Protein AF-A0A2R6BES5-F1 (afdb_monomer_lite)

Organism: NCBI:txid1978163

Structure (mmCIF, N/CA/C/O backbone):
data_AF-A0A2R6BES5-F1
#
_entry.id   AF-A0A2R6BES5-F1
#
loop_
_atom_site.group_PDB
_atom_site.id
_atom_site.type_symbol
_atom_site.label_atom_id
_atom_site.label_alt_id
_atom_site.label_comp_id
_atom_site.label_asym_id
_atom_site.label_entity_id
_atom_site.label_seq_id
_atom_site.pdbx_PDB_ins_code
_atom_site.Cartn_x
_atom_site.Cartn_y
_atom_site.Cartn_z
_atom_site.occupancy
_atom_site.B_iso_or_equiv
_atom_site.auth_seq_id
_atom_site.auth_comp_id
_atom_site.auth_asym_id
_atom_site.auth_atom_id
_atom_site.pdbx_PDB_model_num
ATOM 1 N N . MET A 1 1 ? 37.852 -6.300 -26.670 1.00 66.00 1 MET A N 1
ATOM 2 C CA . MET A 1 1 ? 37.833 -5.173 -27.628 1.00 66.00 1 MET A CA 1
ATOM 3 C C . MET A 1 1 ? 37.052 -5.630 -28.853 1.00 66.00 1 MET A C 1
ATOM 5 O O . MET A 1 1 ? 37.289 -6.756 -29.280 1.00 66.00 1 MET A O 1
ATOM 9 N N . VAL A 1 2 ? 36.079 -4.852 -29.339 1.00 78.06 2 VAL A N 1
ATOM 10 C CA . VAL A 1 2 ? 35.241 -5.238 -30.494 1.00 78.06 2 VAL A CA 1
ATOM 11 C C . VAL A 1 2 ? 36.087 -5.220 -31.773 1.00 78.06 2 VAL A C 1
ATOM 13 O O . VAL A 1 2 ? 36.875 -4.300 -31.974 1.00 78.06 2 VAL A O 1
ATOM 16 N N . ARG A 1 3 ? 35.953 -6.254 -32.611 1.00 86.44 3 ARG A N 1
ATOM 17 C CA . ARG A 1 3 ? 36.634 -6.396 -33.909 1.00 86.44 3 ARG A CA 1
ATOM 18 C C . ARG A 1 3 ? 35.770 -5.780 -35.013 1.00 86.44 3 ARG A C 1
ATOM 20 O O . ARG A 1 3 ? 35.049 -6.497 -35.701 1.00 86.44 3 ARG A O 1
ATOM 27 N N . PHE A 1 4 ? 35.780 -4.451 -35.101 1.00 83.12 4 PHE A N 1
ATOM 28 C CA . PHE A 1 4 ? 34.962 -3.669 -36.041 1.00 83.12 4 PHE A CA 1
ATOM 29 C C . PHE A 1 4 ? 35.274 -3.998 -37.516 1.00 83.12 4 PHE A C 1
ATOM 31 O O . PHE A 1 4 ? 34.377 -3.986 -38.354 1.00 83.12 4 PHE A O 1
ATOM 38 N N . ASP A 1 5 ? 36.506 -4.436 -37.792 1.00 83.56 5 ASP A N 1
ATOM 39 C CA . ASP A 1 5 ? 36.971 -4.942 -39.086 1.00 83.56 5 ASP A CA 1
ATOM 40 C C . ASP A 1 5 ? 36.185 -6.173 -39.574 1.00 83.56 5 ASP A C 1
ATOM 42 O O . ASP A 1 5 ? 35.921 -6.326 -40.764 1.00 83.56 5 ASP A O 1
ATOM 46 N N . LEU A 1 6 ? 35.772 -7.053 -38.655 1.00 88.31 6 LEU A N 1
ATOM 47 C CA . LEU A 1 6 ? 35.050 -8.289 -38.984 1.00 88.31 6 LEU A CA 1
ATOM 48 C C . LEU A 1 6 ? 33.547 -8.082 -39.194 1.00 88.31 6 LEU A C 1
ATOM 50 O O . LEU A 1 6 ? 32.888 -8.944 -39.772 1.00 88.31 6 LEU A O 1
ATOM 54 N N . VAL A 1 7 ? 33.006 -6.966 -38.709 1.00 84.94 7 VAL A N 1
ATOM 55 C CA . VAL A 1 7 ? 31.588 -6.600 -38.855 1.00 84.94 7 VAL A CA 1
ATOM 56 C C . VAL A 1 7 ? 31.366 -5.541 -39.942 1.00 84.94 7 VAL A C 1
ATOM 58 O O . VAL A 1 7 ? 30.246 -5.069 -40.104 1.00 84.94 7 VAL A O 1
ATOM 61 N N . GLY A 1 8 ? 32.406 -5.237 -40.728 1.00 89.31 8 GLY A N 1
ATOM 62 C CA . GLY A 1 8 ? 32.304 -4.453 -41.960 1.00 89.31 8 GLY A CA 1
ATOM 63 C C . GLY A 1 8 ? 32.561 -2.954 -41.819 1.00 89.31 8 GLY A C 1
ATOM 64 O O . GLY A 1 8 ? 32.254 -2.232 -42.760 1.00 89.31 8 GLY A O 1
ATOM 65 N N . PHE A 1 9 ? 33.122 -2.492 -40.697 1.00 91.50 9 PHE A N 1
ATOM 66 C CA . PHE A 1 9 ? 33.512 -1.089 -40.520 1.00 91.50 9 PHE A CA 1
ATOM 67 C C . PHE A 1 9 ? 34.995 -0.883 -40.819 1.00 91.50 9 PHE A C 1
ATOM 69 O O . PHE A 1 9 ? 35.836 -1.736 -40.518 1.00 91.50 9 PHE A O 1
ATOM 76 N N . SER A 1 10 ? 35.300 0.270 -41.401 1.00 88.25 10 SER A N 1
ATOM 77 C CA . SER A 1 10 ? 36.630 0.634 -41.893 1.00 88.25 10 SER A CA 1
ATOM 78 C C . SER A 1 10 ? 37.550 1.074 -40.754 1.00 88.25 10 SER A C 1
ATOM 80 O O . SER A 1 10 ? 38.747 0.779 -40.759 1.00 88.25 10 SER A O 1
ATOM 82 N N . ASP A 1 11 ? 36.979 1.744 -39.754 1.00 90.81 11 ASP A N 1
ATOM 83 C CA . ASP A 1 11 ? 37.667 2.238 -38.569 1.00 90.81 11 ASP A CA 1
ATOM 84 C C . ASP A 1 11 ? 36.739 2.279 -37.339 1.00 90.81 11 ASP A C 1
ATOM 86 O O . ASP A 1 11 ? 35.554 1.937 -37.388 1.00 90.81 11 ASP A O 1
ATOM 90 N N . VAL A 1 12 ? 37.325 2.631 -36.192 1.00 90.12 12 VAL A N 1
ATOM 91 C CA . VAL A 1 12 ? 36.629 2.652 -34.899 1.00 90.12 12 VAL A CA 1
ATOM 92 C C . VAL A 1 12 ? 35.592 3.771 -34.831 1.00 90.12 12 VAL A C 1
ATOM 94 O O . VAL A 1 12 ? 34.566 3.572 -34.184 1.00 90.12 12 VAL A O 1
ATOM 97 N N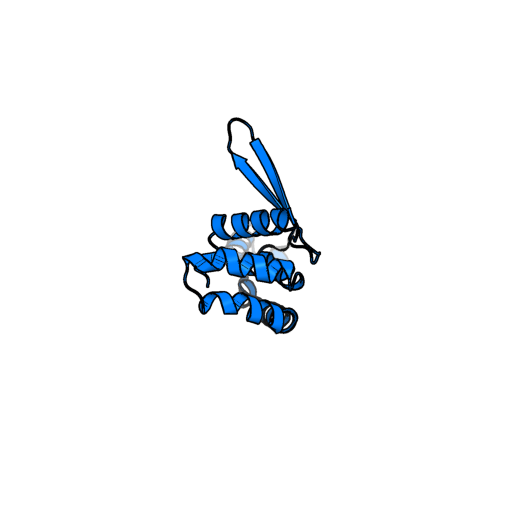 . GLU A 1 13 ? 35.842 4.924 -35.454 1.00 91.81 13 GLU A N 1
ATOM 98 C CA . GLU A 1 13 ? 34.922 6.065 -35.412 1.00 91.81 13 GLU A CA 1
ATOM 99 C C . GLU A 1 13 ? 33.640 5.725 -36.175 1.00 91.81 13 GLU A C 1
ATOM 101 O O . GLU A 1 13 ? 32.554 5.854 -35.614 1.00 91.81 13 GLU A O 1
ATOM 106 N N . GLU A 1 14 ? 33.763 5.139 -37.372 1.00 92.44 14 GLU A N 1
ATOM 107 C CA . GLU A 1 14 ? 32.620 4.672 -38.171 1.00 92.44 14 GLU A CA 1
ATOM 108 C C . GLU A 1 14 ? 31.747 3.661 -37.399 1.00 92.44 14 GLU A C 1
ATOM 110 O O . GLU A 1 14 ? 30.516 3.760 -37.376 1.00 92.44 14 GLU A O 1
ATOM 115 N N . TYR A 1 15 ? 32.379 2.704 -36.710 1.00 92.56 15 TYR A N 1
ATOM 116 C CA . TYR A 1 15 ? 31.674 1.736 -35.866 1.00 92.56 15 TYR A CA 1
ATOM 117 C C . TYR A 1 15 ? 30.964 2.400 -34.681 1.00 92.56 15 TYR A C 1
ATOM 119 O O . TYR A 1 15 ? 29.832 2.029 -34.362 1.00 92.56 15 TYR A O 1
ATOM 127 N N . LEU A 1 16 ? 31.623 3.338 -33.994 1.00 93.31 16 LEU A N 1
ATOM 128 C CA . LEU A 1 16 ? 31.055 4.001 -32.822 1.00 93.31 16 LEU A CA 1
ATOM 129 C C . LEU A 1 16 ? 29.864 4.875 -33.208 1.00 93.31 16 LEU A C 1
ATOM 131 O O . LEU A 1 16 ? 28.833 4.795 -32.542 1.00 93.31 16 LEU A O 1
ATOM 135 N N . ASP A 1 17 ? 29.968 5.633 -34.297 1.00 94.19 17 ASP A N 1
ATOM 136 C CA . ASP A 1 17 ? 28.873 6.461 -34.801 1.00 94.19 17 ASP A CA 1
ATOM 137 C C . ASP A 1 17 ? 27.660 5.606 -35.181 1.00 94.19 17 ASP A C 1
ATOM 139 O O . ASP A 1 17 ? 26.532 5.907 -34.781 1.00 94.19 17 ASP A O 1
ATOM 143 N N . TYR A 1 18 ? 27.881 4.479 -35.867 1.00 93.00 18 TYR A N 1
ATOM 144 C CA . TYR A 1 18 ? 26.816 3.521 -36.163 1.00 93.00 18 TYR A CA 1
ATOM 145 C C . TYR A 1 18 ? 26.223 2.901 -34.890 1.00 93.00 18 TYR A C 1
ATOM 147 O O . TYR A 1 18 ? 25.003 2.798 -34.742 1.00 93.00 18 TYR A O 1
ATOM 155 N N . PHE A 1 19 ? 27.067 2.482 -33.948 1.00 92.38 19 PHE A N 1
ATOM 156 C CA . PHE A 1 19 ? 26.629 1.866 -32.701 1.00 92.38 19 PHE A CA 1
ATOM 157 C C . PHE A 1 19 ? 25.766 2.826 -31.879 1.00 92.38 19 PHE A C 1
ATOM 159 O O . PHE A 1 19 ? 24.652 2.471 -31.504 1.00 92.38 19 PHE A O 1
ATOM 166 N N . PHE A 1 20 ? 26.232 4.055 -31.647 1.00 93.62 20 PHE A N 1
ATOM 167 C CA . PHE A 1 20 ? 25.464 5.061 -30.916 1.00 93.62 20 PHE A CA 1
ATOM 168 C C . PHE A 1 20 ? 24.205 5.490 -31.677 1.00 93.62 20 PHE A C 1
ATOM 170 O O . PHE A 1 20 ? 23.162 5.673 -31.053 1.00 93.62 20 PHE A O 1
ATOM 177 N N . GLY A 1 21 ? 24.265 5.568 -33.010 1.00 93.62 21 GLY A N 1
ATOM 178 C CA . GLY A 1 21 ? 23.111 5.867 -33.860 1.00 93.62 21 GLY A CA 1
ATOM 179 C C . GLY A 1 21 ? 22.046 4.763 -33.905 1.00 93.62 21 GLY A C 1
ATOM 180 O O . GLY A 1 21 ? 20.910 5.032 -34.288 1.00 93.62 21 GLY A O 1
ATOM 181 N N . THR A 1 22 ? 22.383 3.534 -33.503 1.00 94.12 22 THR A N 1
ATOM 182 C CA . THR A 1 22 ? 21.457 2.386 -33.473 1.00 94.12 22 THR A CA 1
ATOM 183 C C . THR A 1 22 ? 20.958 2.033 -32.074 1.00 94.12 22 THR A C 1
ATOM 185 O O . THR A 1 22 ? 20.152 1.108 -31.927 1.00 94.12 22 THR A O 1
ATOM 188 N N . LEU A 1 23 ? 21.381 2.766 -31.038 1.00 94.62 23 LEU A N 1
ATOM 189 C CA . LEU A 1 23 ? 20.840 2.585 -29.697 1.00 94.62 23 LEU A CA 1
ATOM 190 C C . LEU A 1 23 ? 19.360 2.966 -29.680 1.00 94.62 23 LEU A C 1
ATOM 192 O O . LEU A 1 23 ? 18.971 4.080 -30.027 1.00 94.62 23 LEU A O 1
ATOM 196 N N . LEU A 1 24 ? 18.529 2.029 -29.234 1.00 93.88 24 LEU A N 1
ATOM 197 C CA . LEU A 1 24 ? 17.147 2.337 -28.904 1.00 93.88 24 LEU A CA 1
ATOM 198 C C . LEU A 1 24 ? 17.125 3.295 -27.714 1.00 93.88 24 LEU A C 1
ATOM 200 O O . LEU A 1 24 ? 17.833 3.084 -26.730 1.00 93.88 24 LEU A O 1
ATOM 204 N N . GLU A 1 25 ? 16.264 4.305 -27.786 1.00 92.81 25 GLU A N 1
ATOM 205 C CA . GLU A 1 25 ? 16.085 5.270 -26.700 1.00 92.81 25 GLU A CA 1
ATOM 206 C C . GLU A 1 25 ? 15.624 4.581 -25.406 1.00 92.81 25 GLU A C 1
ATOM 208 O O . GLU A 1 25 ? 16.112 4.883 -24.319 1.00 92.81 25 GLU A O 1
ATOM 213 N N . THR A 1 26 ? 14.727 3.595 -25.522 1.00 93.88 26 THR A N 1
ATOM 214 C CA . THR A 1 26 ? 14.338 2.707 -24.421 1.00 93.88 26 THR A CA 1
ATOM 215 C C . THR A 1 26 ? 14.031 1.306 -24.949 1.00 93.88 26 THR A C 1
ATOM 217 O O . THR A 1 26 ? 13.727 1.117 -26.127 1.00 93.88 26 THR A O 1
ATOM 220 N N . ASN A 1 27 ? 14.049 0.315 -24.059 1.00 91.75 27 ASN A N 1
ATOM 221 C CA . ASN A 1 27 ? 13.493 -1.016 -24.313 1.00 91.75 27 ASN A CA 1
ATOM 222 C C . ASN A 1 27 ? 12.092 -1.189 -23.693 1.00 91.75 27 ASN A C 1
ATOM 224 O O . ASN A 1 27 ? 11.656 -2.318 -23.459 1.00 91.75 27 ASN A O 1
ATOM 228 N N . TRP A 1 28 ? 11.409 -0.090 -23.361 1.00 95.19 28 TRP A N 1
ATOM 229 C CA . TRP A 1 28 ? 10.131 -0.138 -22.664 1.00 95.19 28 TRP A CA 1
ATOM 230 C C . TRP A 1 28 ? 9.019 -0.559 -23.619 1.00 95.19 28 TRP A C 1
ATOM 232 O O . TRP A 1 28 ? 8.691 0.132 -24.580 1.00 95.19 28 TRP A O 1
ATOM 242 N N . THR A 1 29 ? 8.402 -1.693 -23.324 1.00 90.88 29 THR A N 1
ATOM 243 C CA . THR A 1 29 ? 7.125 -2.104 -23.913 1.00 90.88 29 THR A CA 1
ATOM 244 C C . THR A 1 29 ? 5.988 -1.750 -22.952 1.00 90.88 29 THR A C 1
ATOM 246 O O . THR A 1 29 ? 6.236 -1.370 -21.810 1.00 90.88 29 THR A O 1
ATOM 249 N N . TYR A 1 30 ? 4.722 -1.872 -23.364 1.00 90.31 30 TYR A N 1
ATOM 250 C CA . TYR A 1 30 ? 3.588 -1.548 -22.480 1.00 90.31 30 TYR A CA 1
ATOM 251 C C . TYR A 1 30 ? 3.618 -2.309 -21.140 1.00 90.31 30 TYR A C 1
ATOM 253 O O . TYR A 1 30 ? 3.253 -1.750 -20.105 1.00 90.31 30 TYR A O 1
ATOM 261 N N . ASP A 1 31 ? 4.133 -3.540 -21.141 1.00 88.88 31 ASP A N 1
ATOM 262 C CA . ASP A 1 31 ? 4.260 -4.387 -19.950 1.00 88.88 31 ASP A CA 1
ATOM 263 C C . ASP A 1 31 ? 5.358 -3.920 -18.973 1.00 88.88 31 ASP A C 1
ATOM 265 O O . ASP A 1 31 ? 5.383 -4.361 -17.825 1.00 88.88 31 ASP A O 1
ATOM 269 N N . TYR A 1 32 ? 6.240 -2.998 -19.384 1.00 90.00 32 TYR A N 1
ATOM 270 C CA . TYR A 1 32 ? 7.213 -2.356 -18.491 1.00 90.00 32 TYR A CA 1
ATOM 271 C C . TYR A 1 32 ? 6.522 -1.564 -17.374 1.00 90.00 32 TYR A C 1
ATOM 273 O O . TYR A 1 32 ? 6.990 -1.545 -16.236 1.00 90.00 32 TYR A O 1
ATOM 281 N N . PHE A 1 33 ? 5.396 -0.918 -17.692 1.00 89.81 33 PHE A N 1
ATOM 282 C CA . PHE A 1 33 ? 4.710 -0.020 -16.766 1.00 89.81 33 PHE A CA 1
ATOM 283 C C . PHE A 1 33 ? 3.838 -0.769 -15.758 1.00 89.81 33 PHE A C 1
ATOM 285 O O . PHE A 1 33 ? 3.777 -0.380 -14.592 1.00 89.81 33 PHE A O 1
ATOM 292 N N . VAL A 1 34 ? 3.146 -1.830 -16.191 1.00 89.75 34 VAL A N 1
ATOM 293 C CA . VAL A 1 34 ? 2.216 -2.576 -15.335 1.00 89.75 34 VAL A CA 1
ATOM 294 C C . VAL A 1 34 ? 2.204 -4.060 -15.691 1.00 89.75 34 VAL A C 1
ATOM 296 O O . VAL A 1 34 ? 1.752 -4.458 -16.762 1.00 89.75 34 VAL A O 1
ATOM 299 N N . ASP A 1 35 ? 2.567 -4.902 -14.722 1.00 90.19 35 ASP A N 1
ATOM 300 C CA . ASP A 1 35 ? 2.310 -6.342 -14.784 1.00 90.19 35 ASP A CA 1
ATOM 301 C C . ASP A 1 35 ? 0.859 -6.636 -14.366 1.00 90.19 35 ASP A C 1
ATOM 303 O O . ASP A 1 35 ? 0.528 -6.812 -13.185 1.00 90.19 35 ASP A O 1
ATOM 307 N N . TRP A 1 36 ? -0.032 -6.714 -15.354 1.00 92.44 36 TRP A N 1
ATOM 308 C CA . TRP A 1 36 ? -1.440 -7.036 -15.123 1.00 92.44 36 TRP A CA 1
ATOM 309 C C . TRP A 1 36 ? -1.668 -8.438 -14.544 1.00 92.44 36 TRP A C 1
ATOM 311 O O . TRP A 1 36 ? -2.690 -8.673 -13.891 1.00 92.44 36 TRP A O 1
ATOM 321 N N . GLY A 1 37 ? -0.753 -9.384 -14.777 1.00 93.81 37 GLY A N 1
ATOM 322 C CA . GLY A 1 37 ? -0.801 -10.714 -14.173 1.00 93.81 37 GLY A CA 1
ATOM 323 C C . GLY A 1 37 ? -0.681 -10.616 -12.656 1.00 93.81 37 GLY A C 1
ATOM 324 O O . GLY A 1 37 ? -1.538 -11.130 -11.929 1.00 93.81 37 GLY A O 1
ATOM 325 N N . LYS A 1 38 ? 0.315 -9.860 -12.188 1.00 90.62 38 LYS A N 1
ATOM 326 C CA . LYS A 1 38 ? 0.528 -9.559 -10.770 1.00 90.62 38 LYS A CA 1
ATOM 327 C C . LYS A 1 38 ? -0.635 -8.777 -10.160 1.00 90.62 38 LYS A C 1
ATOM 329 O O . LYS A 1 38 ? -1.115 -9.157 -9.091 1.00 90.62 38 LYS A O 1
ATOM 334 N N . VAL A 1 39 ? -1.133 -7.736 -10.839 1.00 90.94 39 VAL A N 1
ATOM 335 C CA . VAL A 1 39 ? -2.285 -6.941 -10.364 1.00 90.94 39 VAL A CA 1
ATOM 336 C C . VAL A 1 39 ? -3.506 -7.834 -10.146 1.00 90.94 39 VAL A C 1
ATOM 338 O O . VAL A 1 39 ? -4.051 -7.877 -9.043 1.00 90.94 39 VAL A O 1
ATOM 341 N N . ARG A 1 40 ? -3.905 -8.620 -11.156 1.00 93.06 40 ARG A N 1
ATOM 342 C CA . ARG A 1 40 ? -5.046 -9.544 -11.037 1.00 93.06 40 ARG A CA 1
ATOM 343 C C . ARG A 1 40 ? -4.827 -10.600 -9.956 1.00 93.06 40 ARG A C 1
ATOM 345 O O . ARG A 1 40 ? -5.780 -10.961 -9.269 1.00 93.06 40 ARG A O 1
ATOM 352 N N . GLY A 1 41 ? -3.597 -11.090 -9.799 1.00 93.88 41 GLY A N 1
ATOM 353 C CA . GLY A 1 41 ? -3.231 -12.025 -8.736 1.00 93.88 41 GLY A CA 1
ATOM 354 C C . GLY A 1 41 ? -3.494 -11.451 -7.342 1.00 93.88 41 GLY A C 1
ATOM 355 O O . GLY A 1 41 ? -4.140 -12.107 -6.526 1.00 93.88 41 GLY A O 1
ATOM 356 N N . ASN A 1 42 ? -3.071 -10.209 -7.096 1.00 91.56 42 ASN A N 1
ATOM 357 C CA . ASN A 1 42 ? -3.305 -9.522 -5.824 1.00 91.56 42 ASN A CA 1
ATOM 358 C C . ASN A 1 42 ? -4.788 -9.204 -5.592 1.00 91.56 42 ASN A C 1
ATOM 360 O O . ASN A 1 42 ? -5.295 -9.483 -4.509 1.00 91.56 42 ASN A O 1
ATOM 364 N N . VAL A 1 43 ? -5.506 -8.707 -6.608 1.00 91.75 43 VAL A N 1
ATOM 365 C CA . VAL A 1 43 ? -6.953 -8.435 -6.504 1.00 91.75 43 VAL A CA 1
ATOM 366 C C . VAL A 1 43 ? -7.727 -9.704 -6.146 1.00 91.75 43 VAL A C 1
ATOM 368 O O . VAL A 1 43 ? -8.587 -9.675 -5.272 1.00 91.75 43 VAL A O 1
ATOM 371 N N . ARG A 1 44 ? -7.405 -10.842 -6.777 1.00 94.62 44 ARG A N 1
ATOM 372 C CA . ARG A 1 44 ? -8.036 -12.133 -6.457 1.00 94.62 44 ARG A CA 1
ATOM 373 C C . ARG A 1 44 ? -7.698 -12.608 -5.047 1.00 94.62 44 ARG A C 1
ATOM 375 O O . ARG A 1 44 ? -8.576 -13.128 -4.367 1.00 94.62 44 ARG A O 1
ATOM 382 N N . ARG A 1 45 ? -6.441 -12.445 -4.623 1.00 94.94 45 ARG A N 1
ATOM 383 C CA . ARG A 1 45 ? -5.976 -12.850 -3.290 1.00 94.94 45 ARG A CA 1
ATOM 384 C C . ARG A 1 45 ? -6.680 -12.073 -2.177 1.00 94.94 45 ARG A C 1
ATOM 386 O O . ARG A 1 45 ? -7.047 -12.690 -1.188 1.00 94.94 45 ARG A O 1
ATOM 393 N N . HIS A 1 46 ? -6.879 -10.769 -2.364 1.00 95.38 46 HIS A N 1
ATOM 394 C CA . HIS A 1 46 ? -7.400 -9.855 -1.343 1.00 95.38 46 HIS A CA 1
ATOM 395 C C . HIS A 1 46 ? -8.840 -9.389 -1.618 1.00 95.38 46 HIS A C 1
ATOM 397 O O . HIS A 1 46 ? -9.251 -8.311 -1.192 1.00 95.38 46 HIS A O 1
ATOM 403 N N . VAL A 1 47 ? -9.621 -10.159 -2.384 1.00 96.38 47 VAL A N 1
ATOM 404 C CA . VAL A 1 47 ? -10.951 -9.729 -2.852 1.00 96.38 47 VAL A CA 1
ATOM 405 C C . VAL A 1 47 ? -11.905 -9.405 -1.699 1.00 96.38 47 VAL A C 1
ATOM 407 O O . VAL A 1 47 ? -12.701 -8.472 -1.804 1.00 96.38 47 VAL A O 1
ATOM 410 N N . LYS A 1 48 ? -11.827 -10.150 -0.590 1.00 97.19 48 LYS A N 1
ATOM 411 C CA . LYS A 1 48 ? -12.703 -9.964 0.575 1.00 97.19 48 LYS A CA 1
ATOM 412 C C . LYS A 1 48 ? -12.322 -8.700 1.334 1.00 97.19 48 LYS A C 1
ATOM 414 O O . LYS A 1 48 ? -13.183 -7.886 1.642 1.00 97.19 48 LYS A O 1
ATOM 419 N N . GLU A 1 49 ? -11.032 -8.523 1.566 1.00 97.44 49 GLU A N 1
ATOM 420 C CA . GLU A 1 49 ? -10.437 -7.399 2.274 1.00 97.44 49 GLU A CA 1
ATOM 421 C C . GLU A 1 49 ? -10.664 -6.089 1.515 1.00 97.44 49 GLU A C 1
ATOM 423 O O . GLU A 1 49 ? -11.124 -5.109 2.092 1.00 97.44 49 GLU A O 1
ATOM 428 N N . ILE A 1 50 ? -10.441 -6.094 0.196 1.00 96.06 50 ILE A N 1
ATOM 429 C CA . ILE A 1 50 ? -10.751 -4.958 -0.682 1.00 96.06 50 ILE A CA 1
ATOM 430 C C . ILE A 1 50 ? -12.252 -4.649 -0.645 1.00 96.06 50 ILE A C 1
ATOM 432 O O . ILE A 1 50 ? -12.635 -3.487 -0.568 1.00 96.06 50 ILE A O 1
ATOM 436 N N . SER A 1 51 ? -13.116 -5.669 -0.665 1.00 96.19 51 SER A N 1
ATOM 437 C CA . SER A 1 51 ? -14.569 -5.459 -0.597 1.00 96.19 51 SER A CA 1
ATOM 438 C C . SER A 1 51 ? -15.009 -4.838 0.732 1.00 96.19 51 SER A C 1
ATOM 440 O O . SER A 1 51 ? -15.905 -3.995 0.734 1.00 96.19 51 SER A O 1
ATOM 442 N N . LEU A 1 52 ? -14.378 -5.222 1.846 1.00 97.38 52 LEU A N 1
ATOM 443 C CA . LEU A 1 52 ? -14.608 -4.609 3.156 1.00 97.38 52 LEU A CA 1
ATOM 444 C C . LEU A 1 52 ? -14.149 -3.150 3.170 1.00 97.38 52 LEU A C 1
ATOM 446 O O . LEU A 1 52 ? -14.924 -2.287 3.570 1.00 97.38 52 LEU A O 1
ATOM 450 N N . LEU A 1 53 ? -12.946 -2.851 2.675 1.00 97.50 53 LEU A N 1
ATOM 451 C CA . LEU A 1 53 ? -12.458 -1.471 2.580 1.00 97.50 53 LEU A CA 1
ATOM 452 C C . LEU A 1 53 ? -13.350 -0.614 1.666 1.00 97.50 53 LEU A C 1
ATOM 454 O O . LEU A 1 53 ? -13.683 0.511 2.016 1.00 97.50 53 LEU A O 1
ATOM 458 N N . ASN A 1 54 ? -13.856 -1.169 0.563 1.00 96.19 54 ASN A N 1
ATOM 459 C CA . ASN A 1 54 ? -14.806 -0.487 -0.325 1.00 96.19 54 ASN A CA 1
ATOM 460 C C . ASN A 1 54 ? -16.158 -0.162 0.337 1.00 96.19 54 ASN A C 1
ATOM 462 O O . ASN A 1 54 ? -16.942 0.604 -0.224 1.00 96.19 54 ASN A O 1
ATOM 466 N N . SER A 1 55 ? -16.465 -0.711 1.518 1.00 96.56 55 SER A N 1
ATOM 467 C CA . SER A 1 55 ? -17.641 -0.273 2.281 1.00 96.56 55 SER A CA 1
ATOM 468 C C . SER A 1 55 ? -17.532 1.189 2.735 1.00 96.56 55 SER A C 1
ATOM 470 O O . SER A 1 55 ? -18.564 1.840 2.876 1.00 96.56 55 SER A O 1
ATOM 472 N N . LEU A 1 56 ? -16.314 1.739 2.834 1.00 97.19 56 LEU A N 1
ATOM 473 C CA . LEU A 1 56 ? -16.059 3.150 3.151 1.00 97.19 56 LEU A CA 1
ATOM 474 C C . LEU A 1 56 ? -16.635 4.117 2.104 1.00 97.19 56 LEU A C 1
ATOM 476 O O . LEU A 1 56 ? -16.955 5.256 2.434 1.00 97.19 56 LEU A O 1
ATOM 480 N N . CYS A 1 57 ? -16.838 3.663 0.861 1.00 96.06 57 CYS A N 1
ATOM 481 C CA . CYS A 1 57 ? -17.515 4.449 -0.177 1.00 96.06 57 CYS A CA 1
ATOM 482 C C . CYS A 1 57 ? -19.011 4.650 0.097 1.00 96.06 57 CYS A C 1
ATOM 484 O O . CYS A 1 57 ? -19.665 5.441 -0.578 1.00 96.06 57 CYS A O 1
ATOM 486 N N . ARG A 1 58 ? -19.585 3.883 1.031 1.00 95.81 58 ARG A N 1
ATOM 487 C CA . ARG A 1 58 ? -21.017 3.899 1.358 1.00 95.81 58 ARG A CA 1
ATOM 488 C C . ARG A 1 58 ? -21.337 4.727 2.600 1.00 95.81 58 ARG A C 1
ATOM 490 O O . ARG A 1 58 ? -22.501 4.770 2.985 1.00 95.81 58 ARG A O 1
ATOM 497 N N . VAL A 1 59 ? -20.329 5.335 3.221 1.00 95.62 59 VAL A N 1
ATOM 498 C CA . VAL A 1 59 ? -20.485 6.200 4.394 1.00 95.62 59 VAL A CA 1
ATOM 499 C C . VAL A 1 59 ? -19.994 7.608 4.087 1.00 95.62 59 VAL A C 1
ATOM 501 O O . VAL A 1 59 ? -19.158 7.821 3.200 1.00 95.62 59 VAL A O 1
ATOM 504 N N . GLU A 1 60 ? -20.523 8.567 4.838 1.00 96.12 60 GLU A N 1
ATOM 505 C CA . GLU A 1 60 ? -20.143 9.970 4.727 1.00 96.12 60 GLU A CA 1
ATOM 506 C C . GLU A 1 60 ? -18.665 10.166 5.074 1.00 96.12 60 GLU A C 1
ATOM 508 O O . GLU A 1 60 ? -18.101 9.458 5.910 1.00 96.12 60 GLU A O 1
ATOM 513 N N . ALA A 1 61 ? -18.026 11.165 4.460 1.00 93.88 61 ALA A N 1
ATOM 514 C CA . ALA A 1 61 ? -16.585 11.382 4.602 1.00 93.88 61 ALA A CA 1
ATOM 515 C C . ALA A 1 61 ? -16.125 11.514 6.068 1.00 93.88 61 ALA A C 1
ATOM 517 O O . ALA A 1 61 ? -15.062 11.006 6.417 1.00 93.88 61 ALA A O 1
ATOM 518 N N . GLY A 1 62 ? -16.941 12.140 6.924 1.00 93.94 62 GLY A N 1
ATOM 519 C CA . GLY A 1 62 ? -16.651 12.308 8.352 1.00 93.94 62 GLY A CA 1
ATOM 520 C C . GLY A 1 62 ? -16.730 11.022 9.184 1.00 93.94 62 GLY A C 1
ATOM 521 O O . GLY A 1 62 ? -16.191 10.986 10.282 1.00 93.94 62 GLY A O 1
ATOM 522 N N . GLU A 1 63 ? -17.361 9.961 8.674 1.00 96.50 63 GLU A N 1
ATOM 523 C CA . GLU A 1 63 ? -17.526 8.681 9.383 1.00 96.50 63 GLU A CA 1
ATOM 524 C C . GLU A 1 63 ? -16.481 7.633 8.967 1.00 96.50 63 GLU A C 1
ATOM 526 O O . GLU A 1 63 ? -16.326 6.596 9.618 1.00 9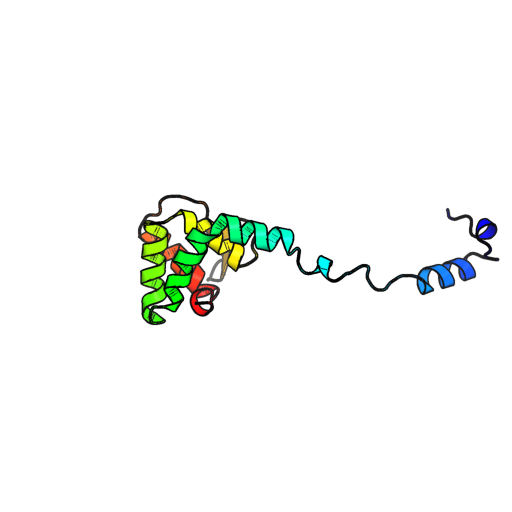6.50 63 GLU A O 1
ATOM 531 N N . ARG A 1 64 ? -15.733 7.895 7.886 1.00 97.56 64 ARG A N 1
ATOM 532 C CA . ARG A 1 64 ? -14.788 6.934 7.296 1.00 97.56 64 ARG A CA 1
ATOM 533 C C . ARG A 1 64 ? -13.650 6.556 8.230 1.00 97.56 64 ARG A C 1
ATOM 535 O O . ARG A 1 64 ? -13.252 5.398 8.234 1.00 97.56 64 ARG A O 1
ATOM 542 N N . GLU A 1 65 ? -13.134 7.497 9.016 1.00 97.56 65 GLU A N 1
ATOM 543 C CA . GLU A 1 65 ? -12.069 7.217 9.989 1.00 97.56 65 GLU A CA 1
ATOM 544 C C . GLU A 1 65 ? -12.543 6.228 11.055 1.00 97.56 65 GLU A C 1
ATOM 546 O O . GLU A 1 65 ? -11.890 5.212 11.301 1.00 97.56 65 GLU A O 1
ATOM 551 N N . THR A 1 66 ? -13.722 6.477 11.630 1.00 97.06 66 THR A N 1
ATOM 552 C CA . THR A 1 66 ? -14.332 5.594 12.629 1.00 97.06 66 THR A CA 1
ATOM 553 C C . THR A 1 66 ? -14.621 4.214 12.043 1.00 97.06 66 THR A C 1
ATOM 555 O O . THR A 1 66 ? -14.280 3.202 12.655 1.00 97.06 66 THR A O 1
ATOM 558 N N . MET A 1 67 ? -15.196 4.156 10.838 1.00 97.88 67 MET A N 1
ATOM 559 C CA . MET A 1 67 ? -15.482 2.887 10.170 1.00 97.88 67 MET A CA 1
ATOM 560 C C . MET A 1 67 ? -14.202 2.115 9.825 1.00 97.88 67 MET A C 1
ATOM 562 O O . MET A 1 67 ? -14.149 0.905 10.029 1.00 97.88 67 MET A O 1
ATOM 566 N N . LEU A 1 68 ? -13.153 2.791 9.349 1.00 98.00 68 LEU A N 1
ATOM 567 C CA . LEU A 1 68 ? -11.866 2.157 9.061 1.00 98.00 68 LEU A CA 1
ATOM 568 C C . LEU A 1 68 ? -11.232 1.584 10.336 1.00 98.00 68 LEU A C 1
ATOM 570 O O . LEU A 1 68 ? -10.721 0.465 10.311 1.00 98.00 68 LEU A O 1
ATOM 574 N N . GLY A 1 69 ? -11.321 2.306 11.456 1.00 97.69 69 GLY A N 1
ATOM 575 C CA . GLY A 1 69 ? -10.873 1.823 12.763 1.00 97.69 69 GLY A CA 1
ATOM 576 C C . GLY A 1 69 ? -11.615 0.565 13.232 1.00 97.69 69 GLY A C 1
ATOM 577 O O . GLY A 1 69 ? -10.981 -0.342 13.777 1.00 97.69 69 GLY A O 1
ATOM 578 N N . ASP A 1 70 ? -12.929 0.471 12.990 1.00 97.62 70 ASP A N 1
ATOM 579 C CA . ASP A 1 70 ? -13.717 -0.746 13.262 1.00 97.62 70 ASP A CA 1
ATOM 580 C C . ASP A 1 70 ? -13.281 -1.906 12.356 1.00 97.62 70 ASP A C 1
ATOM 582 O O . ASP A 1 70 ? -13.048 -3.021 12.830 1.00 97.62 70 ASP A O 1
ATOM 586 N N . ILE A 1 71 ? -13.097 -1.637 11.057 1.00 98.00 71 ILE A N 1
ATOM 587 C CA . ILE A 1 71 ? -12.637 -2.636 10.084 1.00 98.00 71 ILE A CA 1
ATOM 588 C C . ILE A 1 71 ? -11.279 -3.202 10.502 1.00 98.00 71 ILE A C 1
ATOM 590 O O . ILE A 1 71 ? -11.128 -4.419 10.557 1.00 98.00 71 ILE A O 1
ATOM 594 N N . PHE A 1 72 ? -10.310 -2.352 10.844 1.00 98.12 72 PHE A N 1
ATOM 595 C CA . PHE A 1 72 ? -8.971 -2.784 11.248 1.00 98.12 72 PHE A CA 1
ATOM 596 C C . PHE A 1 72 ? -8.973 -3.674 12.492 1.00 98.12 72 PHE A C 1
ATOM 598 O O . PHE A 1 72 ? -8.215 -4.642 12.556 1.00 98.12 72 PHE A O 1
ATOM 605 N N . GLN A 1 73 ? -9.827 -3.376 13.470 1.00 97.62 73 GLN A N 1
ATOM 606 C CA . GLN A 1 73 ? -9.912 -4.165 14.699 1.00 97.62 73 GLN A CA 1
ATOM 607 C C . GLN A 1 73 ? -10.631 -5.501 14.487 1.00 97.62 73 GLN A C 1
ATOM 609 O O . GLN A 1 73 ? -10.226 -6.517 15.053 1.00 97.62 73 GLN A O 1
ATOM 614 N N . ARG A 1 74 ? -11.694 -5.518 13.675 1.00 97.62 74 ARG A N 1
ATOM 615 C CA . ARG A 1 74 ? -12.527 -6.714 13.462 1.00 97.62 74 ARG A CA 1
ATOM 616 C C . ARG A 1 74 ? -11.998 -7.637 12.371 1.00 97.62 74 ARG A C 1
ATOM 618 O O . ARG A 1 74 ? -12.203 -8.846 12.461 1.00 97.62 74 ARG A O 1
ATOM 625 N N . TYR A 1 75 ? -11.331 -7.074 11.370 1.00 97.56 75 TYR A N 1
ATOM 626 C CA . TYR A 1 75 ? -10.835 -7.762 10.179 1.00 97.56 75 TYR A CA 1
ATOM 627 C C . TYR A 1 75 ? -9.365 -7.393 9.925 1.00 97.56 75 TYR A C 1
ATOM 629 O O . TYR A 1 75 ? -9.045 -6.763 8.919 1.00 97.56 75 TYR A O 1
ATOM 637 N N . PRO A 1 76 ? -8.431 -7.773 10.815 1.00 96.56 76 PRO A N 1
ATOM 638 C CA . PRO A 1 76 ? -7.024 -7.369 10.723 1.00 96.56 76 PRO A CA 1
ATOM 639 C C . PRO A 1 76 ? -6.314 -7.825 9.436 1.00 96.56 76 PRO A C 1
ATOM 641 O O . PRO A 1 76 ? -5.257 -7.302 9.089 1.00 96.56 76 PRO A O 1
ATOM 644 N N . GLU A 1 77 ? -6.870 -8.780 8.689 1.00 96.44 77 GLU A N 1
ATOM 645 C CA . GLU A 1 77 ? -6.430 -9.115 7.331 1.00 96.44 77 GLU A CA 1
ATOM 646 C C . GLU A 1 77 ? -6.468 -7.927 6.355 1.00 96.44 77 GLU A C 1
ATOM 648 O O . GLU A 1 77 ? -5.683 -7.903 5.408 1.00 96.44 77 GLU A O 1
ATOM 653 N N . THR A 1 78 ? -7.311 -6.914 6.590 1.00 97.44 78 THR A N 1
ATOM 654 C CA . THR A 1 78 ? -7.378 -5.725 5.730 1.00 97.44 78 THR A CA 1
ATOM 655 C C . THR A 1 78 ? -6.137 -4.848 5.835 1.00 97.44 78 THR A C 1
ATOM 657 O O . THR A 1 78 ? -5.870 -4.079 4.913 1.00 97.44 78 THR A O 1
ATOM 660 N N . LEU A 1 79 ? -5.359 -4.965 6.919 1.00 97.25 79 LEU A N 1
ATOM 661 C CA . LEU A 1 79 ? -4.131 -4.189 7.114 1.00 97.25 79 LEU A CA 1
ATOM 662 C C . LEU A 1 79 ? -3.138 -4.430 5.976 1.00 97.25 79 LEU A C 1
ATOM 664 O O . LEU A 1 79 ? -2.581 -3.480 5.433 1.00 97.25 79 LEU A O 1
ATOM 668 N N . GLU A 1 80 ? -3.005 -5.678 5.525 1.00 94.50 80 GLU A N 1
ATOM 669 C CA . GLU A 1 80 ? -2.047 -6.047 4.477 1.00 94.50 80 GLU A CA 1
ATOM 670 C C . GLU A 1 80 ? -2.383 -5.439 3.107 1.00 94.50 80 GLU A C 1
ATOM 672 O O . GLU A 1 80 ? -1.526 -5.397 2.224 1.00 94.50 80 GLU A O 1
ATOM 677 N N . VAL A 1 81 ? -3.616 -4.958 2.925 1.00 95.75 81 VAL A N 1
ATOM 678 C CA . VAL A 1 81 ? -4.061 -4.295 1.695 1.00 95.75 81 VAL A CA 1
ATOM 679 C C . VAL A 1 81 ? -3.642 -2.826 1.664 1.00 95.75 81 VAL A C 1
ATOM 681 O O . VAL A 1 81 ? -3.447 -2.281 0.579 1.00 95.75 81 VAL A O 1
ATOM 684 N N . ILE A 1 82 ? -3.434 -2.185 2.818 1.00 96.31 82 ILE A N 1
ATOM 685 C CA . ILE A 1 82 ? -3.117 -0.751 2.888 1.00 96.31 82 ILE A CA 1
ATOM 686 C C . ILE A 1 82 ? -1.813 -0.409 2.148 1.00 96.31 82 ILE A C 1
ATOM 688 O O . ILE A 1 82 ? -1.865 0.449 1.262 1.00 96.31 82 ILE A O 1
ATOM 692 N N . PRO A 1 83 ? -0.671 -1.094 2.378 1.00 94.44 83 PRO A N 1
ATOM 693 C CA . PRO A 1 83 ? 0.543 -0.832 1.603 1.00 94.44 83 PRO A CA 1
ATOM 694 C C . PRO A 1 83 ? 0.349 -1.064 0.100 1.00 94.44 83 PRO A C 1
ATOM 696 O O . PRO A 1 83 ? 0.884 -0.310 -0.709 1.00 94.44 83 PRO A O 1
ATOM 699 N N . LEU A 1 84 ? -0.469 -2.053 -0.291 1.00 91.56 84 LEU A N 1
ATOM 700 C CA . LEU A 1 84 ? -0.749 -2.343 -1.701 1.00 91.56 84 LEU A CA 1
ATOM 701 C C . LEU A 1 84 ? -1.476 -1.183 -2.392 1.00 91.56 84 LEU A C 1
ATOM 703 O O . LEU A 1 84 ? -1.135 -0.857 -3.528 1.00 91.56 84 LEU A O 1
ATOM 707 N N . LEU A 1 85 ? -2.439 -0.549 -1.714 1.00 92.88 85 LEU A N 1
ATOM 708 C CA . LEU A 1 85 ? -3.141 0.635 -2.227 1.00 92.88 85 LEU A CA 1
ATOM 709 C C . LEU A 1 85 ? -2.206 1.843 -2.372 1.00 92.88 85 LEU A C 1
ATOM 711 O O . LEU A 1 85 ? -2.401 2.665 -3.262 1.00 92.88 85 LEU A O 1
ATOM 715 N N . LEU A 1 86 ? -1.171 1.920 -1.535 1.00 92.75 86 LEU A N 1
ATOM 716 C CA . LEU A 1 86 ? -0.142 2.962 -1.570 1.00 92.75 86 LEU A CA 1
ATOM 717 C C . LEU A 1 86 ? 1.038 2.625 -2.498 1.00 92.75 86 LEU A C 1
ATOM 719 O O . LEU A 1 86 ? 1.996 3.390 -2.566 1.00 92.75 86 LEU A O 1
ATOM 723 N N . ALA A 1 87 ? 0.987 1.492 -3.209 1.00 89.94 87 ALA A N 1
ATOM 724 C CA . ALA A 1 87 ? 2.076 0.970 -4.038 1.00 89.94 87 ALA A CA 1
ATOM 725 C C . ALA A 1 87 ? 3.404 0.731 -3.279 1.00 89.94 87 ALA A C 1
ATOM 727 O O . ALA A 1 87 ? 4.486 0.768 -3.869 1.00 89.94 87 ALA A O 1
ATOM 728 N N . ILE A 1 88 ? 3.320 0.418 -1.984 1.00 92.50 88 ILE A N 1
ATOM 729 C CA . ILE A 1 88 ? 4.447 0.098 -1.098 1.00 92.50 88 ILE A CA 1
ATOM 730 C C . ILE A 1 88 ? 4.553 -1.426 -0.945 1.00 92.50 88 ILE A C 1
ATOM 732 O O . ILE A 1 88 ? 3.546 -2.132 -0.850 1.00 92.50 88 ILE A O 1
ATOM 736 N N . ARG A 1 89 ? 5.780 -1.963 -0.958 1.00 87.12 89 ARG A N 1
ATOM 737 C CA . ARG A 1 89 ? 6.018 -3.416 -0.835 1.00 87.12 89 ARG A CA 1
ATOM 738 C C . ARG A 1 89 ? 6.149 -3.850 0.622 1.00 87.12 89 ARG A C 1
ATOM 740 O O . ARG A 1 89 ? 5.787 -4.972 0.970 1.00 87.12 89 ARG A O 1
ATOM 747 N N . GLU A 1 90 ? 6.701 -2.975 1.446 1.00 92.25 90 GLU A N 1
ATOM 748 C CA . GLU A 1 90 ? 6.982 -3.169 2.855 1.00 92.25 90 GLU A CA 1
ATOM 749 C C . GLU A 1 90 ? 5.695 -3.069 3.678 1.00 92.25 90 GLU A C 1
ATOM 751 O O . GLU A 1 90 ? 4.855 -2.200 3.459 1.00 92.25 90 GLU A O 1
ATOM 756 N N . LYS A 1 91 ? 5.541 -3.962 4.660 1.00 89.75 91 LYS A N 1
ATOM 757 C CA . LYS A 1 91 ? 4.407 -3.910 5.596 1.00 89.75 91 LYS A CA 1
ATOM 758 C C . LYS A 1 91 ? 4.638 -2.929 6.742 1.00 89.75 91 LYS A C 1
ATOM 760 O O . LYS A 1 91 ? 3.677 -2.413 7.291 1.00 89.75 91 LYS A O 1
ATOM 765 N N . SER A 1 92 ? 5.898 -2.676 7.090 1.00 92.94 92 SER A N 1
ATOM 766 C CA . SER A 1 92 ? 6.280 -1.686 8.093 1.00 92.94 92 SER A CA 1
ATOM 767 C C . SER A 1 92 ? 6.821 -0.452 7.387 1.00 92.94 92 SER A C 1
ATOM 769 O O . SER A 1 92 ? 7.785 -0.550 6.626 1.00 92.94 92 SER A O 1
ATOM 771 N N . ILE A 1 93 ? 6.167 0.683 7.608 1.00 93.88 93 ILE A N 1
ATOM 772 C CA . ILE A 1 93 ? 6.425 1.936 6.905 1.00 93.88 93 ILE A CA 1
ATOM 773 C C . ILE A 1 93 ? 7.015 2.935 7.906 1.00 93.88 93 ILE A C 1
ATOM 775 O O . ILE A 1 93 ? 6.289 3.398 8.790 1.00 93.88 93 ILE A O 1
ATOM 779 N N . PRO A 1 94 ? 8.312 3.276 7.804 1.00 92.25 94 PRO A N 1
ATOM 780 C CA . PRO A 1 94 ? 8.890 4.356 8.587 1.00 92.25 94 PRO A CA 1
ATOM 781 C C . PRO A 1 94 ? 8.490 5.706 7.983 1.00 92.25 94 PRO A C 1
ATOM 783 O O . PRO A 1 94 ? 8.693 5.951 6.795 1.00 92.25 94 PRO A O 1
ATOM 786 N N . ILE A 1 95 ? 7.957 6.598 8.810 1.00 91.38 95 ILE A N 1
ATOM 787 C CA . ILE A 1 95 ? 7.639 7.979 8.451 1.00 91.38 95 ILE A CA 1
ATOM 788 C C . ILE A 1 95 ? 8.501 8.913 9.277 1.00 91.38 95 ILE A C 1
ATOM 790 O O . ILE A 1 95 ? 8.606 8.776 10.494 1.00 91.38 95 ILE A O 1
ATOM 794 N N . LEU A 1 96 ? 9.125 9.860 8.584 1.00 90.75 96 LEU A N 1
ATOM 795 C CA . LEU A 1 96 ? 9.856 10.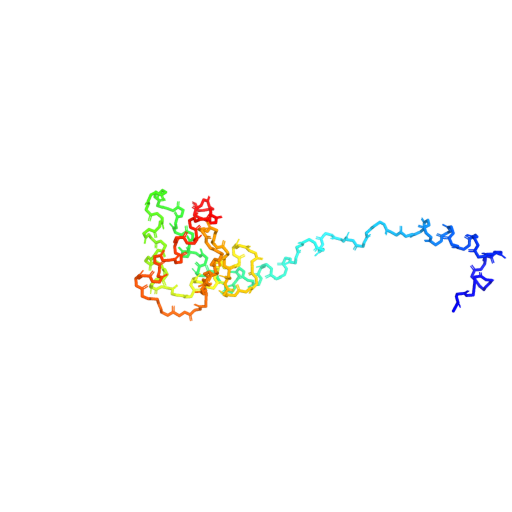947 9.204 1.00 90.75 96 LEU A CA 1
ATOM 796 C C . LEU A 1 96 ? 8.877 12.061 9.577 1.00 90.75 96 LEU A C 1
ATOM 798 O O . LEU A 1 96 ? 8.288 12.695 8.702 1.00 90.75 96 LEU A O 1
ATOM 802 N N . GLU A 1 97 ? 8.746 12.323 10.869 1.00 82.94 97 GLU A N 1
ATOM 803 C CA . GLU A 1 97 ? 7.983 13.446 11.396 1.00 82.94 97 GLU A CA 1
ATOM 804 C C . GLU A 1 97 ? 8.941 14.588 11.738 1.00 82.94 97 GLU A C 1
ATOM 806 O O . GLU A 1 97 ? 9.891 14.438 12.515 1.00 82.94 97 GLU A O 1
ATOM 811 N N . MET A 1 98 ? 8.715 15.739 11.104 1.00 75.88 98 MET A N 1
ATOM 812 C CA . MET A 1 98 ? 9.527 16.935 11.302 1.00 75.88 98 MET A CA 1
ATOM 813 C C . MET A 1 98 ? 8.926 17.786 12.415 1.00 75.88 98 MET A C 1
ATOM 815 O O . MET A 1 98 ? 7.935 18.484 12.212 1.00 75.88 98 MET A O 1
ATOM 819 N N . SER A 1 99 ? 9.545 17.706 13.592 1.00 76.81 99 SER A N 1
ATOM 820 C CA . SER A 1 99 ? 9.288 18.581 14.739 1.00 76.81 99 SER A CA 1
ATOM 821 C C . SER A 1 99 ? 10.543 19.420 15.044 1.00 76.81 99 SER A C 1
ATOM 823 O O . SER A 1 99 ? 11.364 19.639 14.153 1.00 76.81 99 SER A O 1
ATOM 825 N N . GLU A 1 100 ? 10.746 19.859 16.292 1.00 77.94 100 GLU A N 1
ATOM 826 C CA . GLU A 1 100 ? 12.036 20.421 16.739 1.00 77.94 100 GLU A CA 1
ATOM 827 C C . GLU A 1 100 ? 13.202 19.425 16.567 1.00 77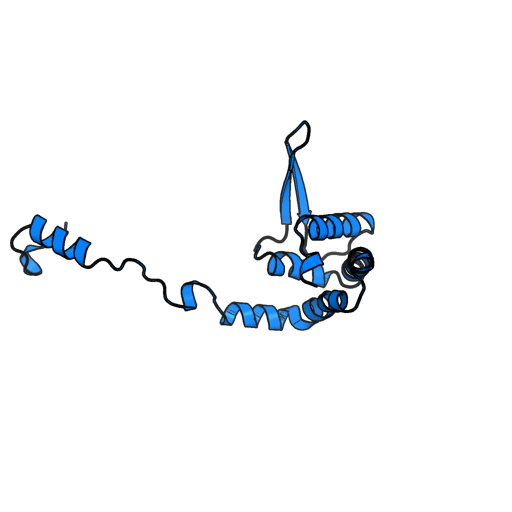.94 100 GLU A C 1
ATOM 829 O O . GLU A 1 100 ? 14.362 19.824 16.464 1.00 77.94 100 GLU A O 1
ATOM 834 N N . GLN A 1 101 ? 12.893 18.123 16.508 1.00 79.62 101 GLN A N 1
ATOM 835 C CA . GLN A 1 101 ? 13.826 17.031 16.232 1.00 79.62 101 GLN A CA 1
ATOM 836 C C . GLN A 1 101 ? 13.245 16.079 15.172 1.00 79.62 101 GLN A C 1
ATOM 838 O O . GLN A 1 101 ? 12.027 15.947 15.024 1.00 79.62 101 GLN A O 1
ATOM 843 N N . ALA A 1 102 ? 14.130 15.400 14.438 1.00 82.94 102 ALA A N 1
ATOM 844 C CA . ALA A 1 102 ? 13.770 14.386 13.452 1.00 82.94 102 ALA A CA 1
ATOM 845 C C . ALA A 1 102 ? 13.423 13.058 14.142 1.00 82.94 102 ALA A C 1
ATOM 847 O O . ALA A 1 102 ? 14.315 12.389 14.667 1.00 82.94 102 ALA A O 1
ATOM 848 N N . ILE A 1 103 ? 12.142 12.677 14.132 1.00 86.25 103 ILE A N 1
ATOM 849 C CA . ILE A 1 103 ? 11.653 11.429 14.737 1.00 86.25 103 ILE A CA 1
ATOM 850 C C . ILE A 1 103 ? 11.137 10.509 13.630 1.00 86.25 103 ILE A C 1
ATOM 852 O O . ILE A 1 103 ? 10.413 10.946 12.739 1.00 86.25 103 ILE A O 1
ATOM 856 N N . TYR A 1 104 ? 11.510 9.230 13.692 1.00 87.06 104 TYR A N 1
ATOM 857 C CA . TYR A 1 104 ? 10.953 8.197 12.821 1.00 87.06 104 TYR A CA 1
ATOM 858 C C . TYR A 1 104 ? 9.873 7.413 13.567 1.00 87.06 104 TYR A C 1
ATOM 860 O O . TYR A 1 104 ? 10.169 6.737 14.554 1.00 87.06 104 TYR A O 1
ATOM 868 N N . THR A 1 105 ? 8.643 7.465 13.064 1.00 89.38 105 THR A N 1
ATOM 869 C CA . THR A 1 105 ? 7.523 6.641 13.530 1.00 89.38 105 THR A CA 1
ATOM 870 C C . THR A 1 105 ? 7.332 5.480 12.559 1.00 89.38 105 THR A C 1
ATOM 872 O O . THR A 1 105 ? 7.197 5.692 11.356 1.00 89.38 105 THR A O 1
ATOM 875 N N . CYS A 1 106 ? 7.312 4.243 13.056 1.00 92.12 106 CYS A N 1
ATOM 876 C CA . CYS A 1 106 ? 7.057 3.063 12.226 1.00 92.12 106 CYS A CA 1
ATOM 877 C C . CYS A 1 106 ? 5.593 2.625 12.332 1.00 92.12 106 CYS A C 1
ATOM 879 O O . CYS A 1 106 ? 5.116 2.312 13.423 1.00 92.12 106 CYS A O 1
ATOM 881 N N . PHE A 1 107 ? 4.914 2.536 11.189 1.00 95.62 107 PHE A N 1
ATOM 882 C CA . PHE A 1 107 ? 3.544 2.039 11.073 1.00 95.62 107 PHE A CA 1
ATOM 883 C C . PHE A 1 107 ? 3.551 0.620 10.500 1.00 95.62 107 PHE A C 1
ATOM 885 O O . PHE A 1 107 ? 3.930 0.418 9.348 1.00 95.62 107 PHE A O 1
ATOM 892 N N . ASP A 1 108 ? 3.154 -0.368 11.305 1.00 96.06 108 ASP A N 1
ATOM 893 C CA . ASP A 1 108 ? 3.123 -1.779 10.905 1.00 96.06 108 ASP A CA 1
ATOM 894 C C . ASP A 1 108 ? 1.721 -2.225 10.466 1.00 96.06 108 ASP A C 1
ATOM 896 O O . ASP A 1 108 ? 0.802 -2.323 11.281 1.00 96.06 108 ASP A O 1
ATOM 900 N N . PHE A 1 109 ? 1.604 -2.549 9.180 1.00 97.00 109 PHE A N 1
ATOM 901 C CA . PHE A 1 109 ? 0.418 -3.071 8.503 1.00 97.00 109 PHE A CA 1
ATOM 902 C C . PHE A 1 109 ? 0.443 -4.600 8.331 1.00 97.00 109 PHE A C 1
ATOM 904 O O . PHE A 1 109 ? -0.264 -5.159 7.488 1.00 97.00 109 PHE A O 1
ATOM 911 N N . SER A 1 110 ? 1.274 -5.312 9.094 1.00 95.62 110 SER A N 1
ATOM 912 C CA . SER A 1 110 ? 1.200 -6.769 9.170 1.00 95.62 110 SER A CA 1
ATOM 913 C C . SER A 1 110 ? -0.130 -7.236 9.771 1.00 95.62 110 SER A C 1
ATOM 915 O O . SER A 1 110 ? -0.720 -6.578 10.628 1.00 95.62 110 SER A O 1
ATOM 917 N N . LYS A 1 111 ? -0.627 -8.396 9.321 1.00 95.00 111 LYS A N 1
ATOM 918 C CA . LYS A 1 111 ? -1.846 -8.993 9.874 1.00 95.00 111 LYS A CA 1
ATOM 919 C C . LYS A 1 111 ? -1.639 -9.349 11.349 1.00 95.00 111 LYS A C 1
ATOM 921 O O . LYS A 1 111 ? -0.991 -10.349 11.664 1.00 95.00 111 LYS A O 1
ATOM 926 N N . ARG A 1 112 ? -2.247 -8.571 12.244 1.00 95.88 112 ARG A N 1
ATOM 927 C CA . ARG A 1 112 ? -2.232 -8.783 13.697 1.00 95.88 112 ARG A CA 1
ATOM 928 C C . ARG A 1 112 ? -3.443 -8.132 14.354 1.00 95.88 112 ARG A C 1
ATOM 930 O O . ARG A 1 112 ? -4.020 -7.204 13.801 1.00 95.88 112 ARG A O 1
ATOM 937 N N . SER A 1 113 ? -3.819 -8.602 15.539 1.00 95.44 113 SER A N 1
ATOM 938 C CA . SER A 1 113 ? -4.812 -7.903 16.358 1.00 95.44 113 SER A CA 1
ATOM 939 C C . SER A 1 113 ? -4.264 -6.547 16.799 1.00 95.44 113 SER A C 1
ATOM 941 O O . SER A 1 113 ? -3.113 -6.472 17.235 1.00 95.44 113 SER A O 1
ATOM 943 N N . LEU A 1 114 ? -5.096 -5.512 16.733 1.00 94.88 114 LEU A N 1
ATOM 944 C CA . LEU A 1 114 ? -4.742 -4.159 17.147 1.00 94.88 114 LEU A CA 1
ATOM 945 C C . LEU A 1 114 ? -5.483 -3.775 18.424 1.00 94.88 114 LEU A C 1
ATOM 947 O O . LEU A 1 114 ? -6.656 -4.105 18.595 1.00 94.88 114 LEU A O 1
ATOM 951 N N . SER A 1 115 ? -4.809 -3.033 19.298 1.00 95.62 115 SER A N 1
ATOM 952 C CA . SER A 1 115 ? -5.491 -2.235 20.316 1.00 95.62 115 SER A CA 1
ATOM 953 C C . SER A 1 115 ? -6.206 -1.038 19.675 1.00 95.62 115 SER A C 1
ATOM 955 O O . SER A 1 115 ? -5.827 -0.593 18.591 1.00 95.62 115 SER A O 1
ATOM 957 N N . GLY A 1 116 ? -7.200 -0.466 20.365 1.00 94.38 116 GLY A N 1
ATOM 958 C CA . GLY A 1 116 ? -7.902 0.729 19.874 1.00 94.38 116 GLY A CA 1
ATOM 959 C C . GLY A 1 116 ? -6.947 1.883 19.546 1.00 94.38 116 GLY A C 1
ATOM 960 O O . GLY A 1 116 ? -7.052 2.488 18.486 1.00 94.38 116 GLY A O 1
ATOM 961 N N . LYS A 1 117 ? -5.923 2.095 20.384 1.00 95.62 117 LYS A N 1
ATOM 962 C CA . LYS A 1 117 ? -4.895 3.120 20.157 1.00 95.62 117 LYS A CA 1
ATOM 963 C C . LYS A 1 117 ? -4.049 2.848 18.908 1.00 95.62 117 LYS A C 1
ATOM 965 O O . LYS A 1 117 ? -3.748 3.774 18.164 1.00 95.62 117 LYS A O 1
ATOM 970 N N . GLU A 1 118 ? -3.654 1.598 18.663 1.00 96.00 118 GLU A N 1
ATOM 971 C CA . GLU A 1 118 ? -2.904 1.249 17.447 1.00 96.00 118 GLU A CA 1
ATOM 972 C C . GLU A 1 118 ? -3.767 1.405 16.191 1.00 96.00 118 GLU A C 1
ATOM 974 O O . GLU A 1 118 ? -3.282 1.883 15.168 1.00 96.00 118 GLU A O 1
ATOM 979 N N . ALA A 1 119 ? -5.050 1.039 16.270 1.00 97.38 119 ALA A N 1
ATOM 980 C CA . ALA A 1 119 ? -5.990 1.241 15.176 1.00 97.38 119 ALA A CA 1
ATOM 981 C C . ALA A 1 119 ? -6.156 2.735 14.858 1.00 97.38 119 ALA A C 1
ATOM 983 O O . ALA A 1 119 ? -6.036 3.117 13.698 1.00 97.38 119 ALA A O 1
ATOM 984 N N . GLU A 1 120 ? -6.334 3.585 15.873 1.00 97.25 120 GLU A N 1
ATOM 985 C CA . GLU A 1 120 ? -6.386 5.045 15.718 1.00 97.25 120 GLU A CA 1
ATOM 986 C C . GLU A 1 120 ? -5.116 5.602 15.059 1.00 97.25 120 GLU A C 1
ATOM 988 O O . GLU A 1 120 ? -5.202 6.413 14.139 1.00 97.25 120 GLU A O 1
ATOM 993 N N . GLN A 1 121 ? -3.932 5.131 15.465 1.00 96.50 121 GLN A N 1
ATOM 994 C CA . GLN A 1 121 ? -2.662 5.550 14.860 1.00 96.50 121 GLN A CA 1
ATOM 995 C C . GLN A 1 121 ? -2.573 5.175 13.374 1.00 96.50 121 GLN A C 1
ATOM 997 O O . GLN A 1 121 ? -2.179 6.002 12.549 1.00 96.50 121 GLN A O 1
ATOM 1002 N N . LEU A 1 122 ? -2.958 3.949 13.010 1.00 97.69 122 LEU A N 1
ATOM 1003 C CA . LEU A 1 122 ? -2.940 3.490 11.617 1.00 97.69 122 LEU A CA 1
ATOM 1004 C C . LEU A 1 122 ? -4.004 4.193 10.761 1.00 97.69 122 LEU A C 1
ATOM 1006 O O . LEU A 1 122 ? -3.753 4.490 9.592 1.00 97.69 122 LEU A O 1
ATOM 1010 N N . VAL A 1 123 ? -5.169 4.510 11.332 1.00 98.00 123 VAL A N 1
ATOM 1011 C CA . VAL A 1 123 ? -6.190 5.346 10.679 1.00 98.00 123 VAL A CA 1
ATOM 1012 C C . VAL A 1 123 ? -5.657 6.761 10.449 1.00 98.00 123 VAL A C 1
ATOM 1014 O O . VAL A 1 123 ? -5.771 7.272 9.336 1.00 98.00 123 VAL A O 1
ATOM 1017 N N . GLY A 1 124 ? -4.999 7.363 11.444 1.00 96.88 124 GLY A N 1
ATOM 1018 C CA . GLY A 1 124 ? -4.377 8.684 11.324 1.00 96.88 124 GLY A CA 1
ATOM 1019 C C . GLY A 1 124 ? -3.306 8.740 10.231 1.00 96.88 124 GLY A C 1
ATOM 1020 O O . GLY A 1 124 ? -3.254 9.701 9.457 1.00 96.88 124 GLY A O 1
ATOM 1021 N N . PHE A 1 125 ? -2.516 7.673 10.085 1.00 96.44 125 PHE A N 1
ATOM 1022 C CA . PHE A 1 125 ? -1.616 7.507 8.942 1.00 96.44 125 PHE A CA 1
ATOM 1023 C C . PHE A 1 125 ? -2.390 7.512 7.613 1.00 96.44 125 PHE A C 1
ATOM 1025 O O . PHE A 1 125 ? -2.050 8.275 6.709 1.00 96.44 125 PHE A O 1
ATOM 1032 N N . CYS A 1 126 ? -3.460 6.714 7.499 1.00 97.19 126 CYS A N 1
ATOM 1033 C CA . CYS A 1 126 ? -4.279 6.632 6.283 1.00 97.19 126 CYS A CA 1
ATOM 1034 C C . CYS A 1 126 ? -4.916 7.984 5.910 1.00 97.19 126 CYS A C 1
ATOM 1036 O O . CYS A 1 126 ? -4.983 8.329 4.728 1.00 97.19 126 CYS A O 1
ATOM 1038 N N . GLY A 1 127 ? -5.349 8.766 6.903 1.00 96.62 127 GLY A N 1
ATOM 1039 C CA . GLY A 1 127 ? -5.832 10.134 6.709 1.00 96.62 127 GLY A CA 1
ATOM 1040 C C . GLY A 1 127 ? -4.730 11.071 6.206 1.00 96.62 127 GLY A C 1
ATOM 1041 O O . GLY A 1 127 ? -4.913 11.759 5.200 1.00 96.62 127 GLY A O 1
ATOM 1042 N N . SER A 1 128 ? -3.556 11.028 6.842 1.00 94.69 128 SER A N 1
ATOM 1043 C CA . SER A 1 128 ? -2.400 11.881 6.522 1.00 94.69 128 SER A CA 1
ATOM 1044 C C . SER A 1 128 ? -1.880 11.683 5.097 1.00 94.69 128 SER A C 1
ATOM 1046 O O . SER A 1 128 ? -1.580 12.657 4.408 1.00 94.69 128 SER A O 1
ATOM 1048 N N . VAL A 1 129 ? -1.829 10.437 4.614 1.00 94.81 129 VAL A N 1
ATOM 1049 C CA . VAL A 1 129 ? -1.422 10.128 3.228 1.00 94.81 129 VAL A CA 1
ATOM 1050 C C . VAL A 1 129 ? -2.546 10.349 2.206 1.00 94.81 129 VAL A C 1
ATOM 1052 O O . VAL A 1 129 ? -2.339 10.184 1.007 1.00 94.81 129 VAL A O 1
ATOM 1055 N N . GLY A 1 130 ? -3.747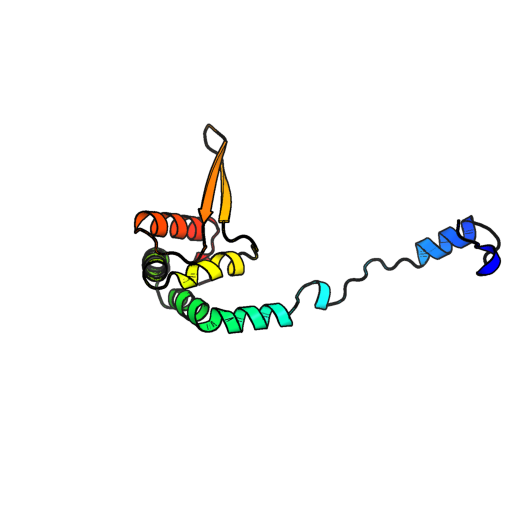 10.723 2.659 1.00 95.19 130 GLY A N 1
ATOM 1056 C CA . GLY A 1 130 ? -4.901 10.989 1.804 1.00 95.19 130 GLY A CA 1
ATOM 1057 C C . GLY A 1 130 ? -5.618 9.743 1.281 1.00 95.19 130 GLY A C 1
ATOM 1058 O O . GLY A 1 130 ? -6.461 9.880 0.396 1.00 95.19 130 GLY A O 1
ATOM 1059 N N . LEU A 1 131 ? -5.345 8.552 1.829 1.00 96.00 131 LEU A N 1
ATOM 1060 C CA . LEU A 1 131 ? -5.958 7.292 1.391 1.00 96.00 131 LEU A CA 1
ATOM 1061 C C . LEU A 1 131 ? -7.488 7.333 1.496 1.00 96.00 131 LEU A C 1
ATOM 1063 O O . LEU A 1 131 ? -8.182 6.819 0.627 1.00 96.00 131 LEU A O 1
ATOM 1067 N N . LEU A 1 132 ? -8.029 7.994 2.522 1.00 95.31 132 LEU A N 1
ATOM 1068 C CA . LEU A 1 132 ? -9.478 8.105 2.741 1.00 95.31 132 LEU A CA 1
ATOM 1069 C C . LEU A 1 132 ? -10.228 8.864 1.633 1.00 95.31 132 LEU A C 1
ATOM 1071 O O . LEU A 1 132 ? -11.451 8.763 1.555 1.00 95.31 132 LEU A O 1
ATOM 1075 N N . LYS A 1 133 ? -9.508 9.606 0.780 1.00 93.50 133 LYS A N 1
ATOM 1076 C CA . LYS A 1 133 ? -10.064 10.294 -0.397 1.00 93.50 133 LYS A CA 1
ATOM 1077 C C . LYS A 1 133 ? -10.294 9.350 -1.583 1.00 93.50 133 LYS A C 1
ATOM 1079 O O . LYS A 1 133 ? -10.931 9.757 -2.546 1.00 93.50 133 LYS A O 1
ATOM 1084 N N . LEU A 1 134 ? -9.729 8.137 -1.542 1.00 90.81 134 LEU A N 1
ATOM 1085 C CA . LEU A 1 134 ? -9.924 7.106 -2.567 1.00 90.81 134 LEU A CA 1
ATOM 1086 C C . LEU A 1 134 ? -11.312 6.462 -2.476 1.00 90.81 134 LEU A C 1
ATOM 1088 O O . LEU A 1 134 ? -11.834 5.991 -3.486 1.00 90.81 134 LEU A O 1
ATOM 1092 N N . PHE A 1 135 ? -11.875 6.430 -1.270 1.00 90.56 135 PHE A N 1
ATOM 1093 C CA . PHE A 1 135 ? -13.217 5.930 -1.002 1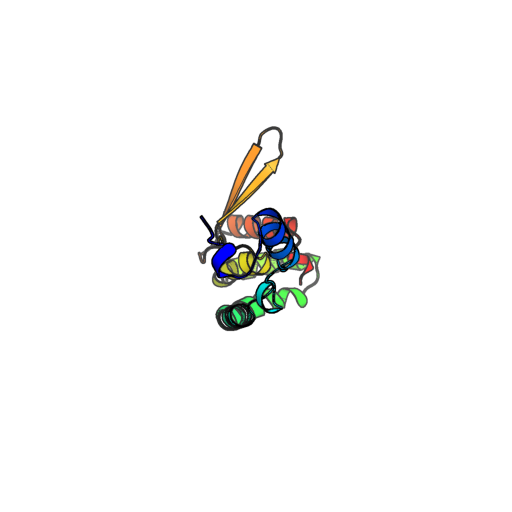.00 90.56 135 PHE A CA 1
ATOM 1094 C C . PHE A 1 135 ? -14.253 7.042 -1.168 1.00 90.56 135 PHE A C 1
ATOM 1096 O O . PHE A 1 135 ? -15.444 6.728 -1.366 1.00 90.56 135 PHE A O 1
#

Sequence (135 aa):
MVRFDLVGFSDVEEYLDYFFGTLLETNWTYDYFVDWGKVRGNVRRHVKEISLLNSLCRVEAGERETMLGDIFQRYPETLEVIPLLLAIREKSIPILEMSEQAIYTCFDFSKRSLSGKEAEQLVGFCGSVGLLKLF

Secondary structure (DSSP, 8-state):
---GGGGT-SSHHHHHHHHHHT--S----HHHH--HHHHHHHHHHTHHHHHHHGGGGGS-GGGHHHHHHHHHHH-GGGGGHHHHHTT---SEEEEEEESSSEEEEEEE-SS----HHHHHHHHHHHHHTTGGG--

pLDDT: mean 92.86, std 5.15, range [66.0, 98.12]

Foldseek 3Di:
DDPVVVVPDPDDVRVVCVVVVPDDPDPDDPVNVDDVVVVVVVCVVCVVLVVQLCCLVVDDLVCSLVSQLVCCQVPLVNLVCVCVLVVHPDQWDWDFDDDVDTDTDIQGSPRDHDDSVSSNVVSVVCVVVVVSVVD

InterPro domains:
  IPR007637 Restriction endonuclease, type II, DpnII-like [PF04556] (16-135)

Radius of gyration: 24.72 Å; chains: 1; bounding box: 59×33×62 Å